Protein AF-A0A920JHW6-F1 (afdb_monomer)

Sequence (154 aa):
MCQFLVQALRESGIKTEVIFTGQTGFLQGFKHGLILDSTLNDFVSGELEKAIIDCAQKEQPDLMLIEGQSSLRNPSGPCGSEILLSGDVDAVVLAHPAERKYFDNCEAAEAVIPDLQDEIELIGHYGKEVIGIAINASESFDTSGLKKNLLYLY

Secondary structure (DSSP, 8-state):
-HHHHHHHHHHTT--EEEEE-SHHHHHTT-SEE--GGGS-HHHHHHHHHHHHHHHHHHH--SEEEEPP-S-TT-TTS--SHHHHHHTT-SEEEEEEETT--B-TT-GGGT-BPPPHHHHHHHHHHTT-EEEEEEEE-SS----HHHHHHHGGG-

pLDDT: mean 92.21, std 10.67, range [41.16, 98.62]

Structure (mmCIF, N/CA/C/O backbone):
data_AF-A0A920JHW6-F1
#
_entry.id   AF-A0A920JHW6-F1
#
loop_
_atom_site.group_PDB
_atom_site.id
_atom_site.type_symbol
_atom_site.label_atom_id
_atom_site.label_alt_id
_atom_site.label_comp_id
_atom_site.label_asym_id
_atom_site.label_entity_id
_atom_site.label_seq_id
_atom_site.pdbx_PDB_ins_code
_atom_site.Cartn_x
_atom_site.Cartn_y
_atom_site.Cartn_z
_atom_site.occupancy
_atom_site.B_iso_or_equiv
_atom_site.auth_seq_id
_atom_site.auth_comp_id
_atom_site.auth_asym_id
_atom_site.auth_atom_id
_atom_site.pdbx_PDB_model_num
ATOM 1 N N . MET A 1 1 ? -2.347 8.802 -4.088 1.00 83.38 1 MET A N 1
ATOM 2 C CA . MET A 1 1 ? -3.451 7.822 -4.205 1.00 83.38 1 MET A CA 1
ATOM 3 C C . MET A 1 1 ? -4.183 7.628 -2.884 1.00 83.38 1 MET A C 1
ATOM 5 O O . MET A 1 1 ? -5.341 8.008 -2.834 1.00 83.38 1 MET A O 1
ATOM 9 N N . CYS A 1 2 ? -3.538 7.090 -1.836 1.00 88.12 2 CYS A N 1
ATOM 10 C CA . CYS A 1 2 ? -4.198 6.755 -0.561 1.00 88.12 2 CYS A CA 1
ATOM 11 C C . CYS A 1 2 ? -5.066 7.905 -0.012 1.00 88.12 2 CYS A C 1
ATOM 13 O O . CYS A 1 2 ? -6.243 7.711 0.256 1.00 88.12 2 CYS A O 1
ATOM 15 N N . GLN A 1 3 ? -4.544 9.136 -0.012 1.00 90.31 3 GLN A N 1
ATOM 16 C CA . GLN A 1 3 ? -5.290 10.342 0.383 1.00 90.31 3 GLN A CA 1
ATOM 17 C C . GLN A 1 3 ? -6.612 10.552 -0.376 1.00 90.31 3 GLN A C 1
ATOM 19 O O . GLN A 1 3 ? -7.625 10.879 0.235 1.00 90.31 3 GLN A O 1
ATOM 24 N N . PHE A 1 4 ? -6.627 10.330 -1.695 1.00 93.31 4 PHE A N 1
ATOM 25 C CA . PHE A 1 4 ? -7.843 10.477 -2.500 1.00 93.31 4 PHE A CA 1
ATOM 26 C C . PHE A 1 4 ? -8.888 9.416 -2.142 1.00 93.31 4 PHE A C 1
ATOM 28 O O . PHE A 1 4 ? -10.070 9.734 -2.060 1.00 93.31 4 PHE A O 1
ATOM 35 N N . LEU A 1 5 ? -8.456 8.176 -1.883 1.00 95.06 5 LEU A N 1
ATOM 36 C CA . LEU A 1 5 ? -9.354 7.104 -1.449 1.00 95.06 5 LEU A CA 1
ATOM 37 C C . LEU A 1 5 ? -9.935 7.403 -0.066 1.00 95.06 5 LEU A C 1
ATOM 39 O O . LEU A 1 5 ? -11.145 7.338 0.108 1.00 95.06 5 LEU A O 1
ATOM 43 N N . VAL A 1 6 ? -9.094 7.804 0.892 1.00 94.62 6 VAL A N 1
ATOM 44 C CA . VAL A 1 6 ? -9.528 8.186 2.246 1.00 94.62 6 VAL A CA 1
ATOM 45 C C . VAL A 1 6 ? -10.570 9.293 2.194 1.00 94.62 6 VAL A C 1
ATOM 47 O O . VAL A 1 6 ? -11.595 9.203 2.865 1.00 94.62 6 VAL A O 1
ATOM 50 N N . GLN A 1 7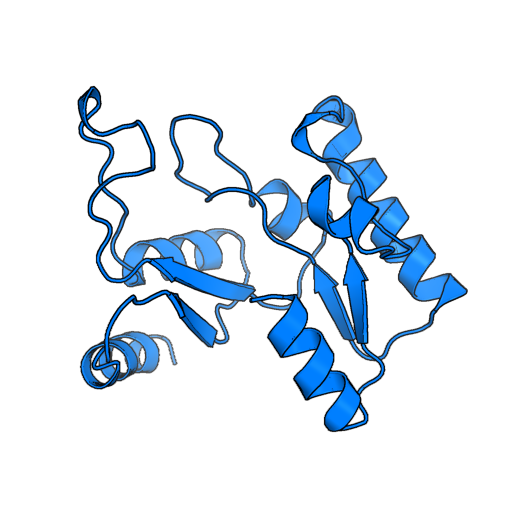 ? -10.314 10.334 1.399 1.00 95.62 7 GLN A N 1
ATOM 51 C CA . GLN A 1 7 ? -11.246 11.439 1.237 1.00 95.62 7 GLN A CA 1
ATOM 52 C C . GLN A 1 7 ? -12.578 10.953 0.651 1.00 95.62 7 GLN A C 1
ATOM 54 O O . GLN A 1 7 ? -13.616 11.185 1.262 1.00 95.62 7 GLN A O 1
ATOM 59 N N . ALA A 1 8 ? -12.551 10.223 -0.467 1.00 97.44 8 ALA A N 1
ATOM 60 C CA . ALA A 1 8 ? -13.762 9.740 -1.131 1.00 97.44 8 ALA A CA 1
ATOM 61 C C . ALA A 1 8 ? -14.593 8.789 -0.247 1.00 97.44 8 ALA A C 1
ATOM 63 O O . ALA A 1 8 ? -15.821 8.877 -0.213 1.00 97.44 8 ALA A O 1
ATOM 64 N N . LEU A 1 9 ? -13.938 7.897 0.503 1.00 97.25 9 LEU A N 1
ATOM 65 C CA . LEU A 1 9 ? -14.601 6.971 1.424 1.00 97.25 9 LEU A CA 1
ATOM 66 C C . LEU A 1 9 ? -15.259 7.715 2.591 1.00 97.25 9 LEU A C 1
ATOM 68 O O . LEU A 1 9 ? -16.416 7.450 2.916 1.00 97.25 9 LEU A O 1
ATOM 72 N N . ARG A 1 10 ? -14.558 8.694 3.176 1.00 96.81 10 ARG A N 1
ATOM 73 C CA . ARG A 1 10 ? -15.101 9.531 4.257 1.00 96.81 10 ARG A CA 1
ATOM 74 C C . ARG A 1 10 ? -16.252 10.413 3.775 1.00 96.81 10 ARG A C 1
ATOM 76 O O . ARG A 1 10 ? -17.257 10.518 4.471 1.00 96.81 10 ARG A O 1
ATOM 83 N N . GLU A 1 11 ? -16.146 10.997 2.582 1.00 98.12 11 GLU A N 1
ATOM 84 C CA . GLU A 1 11 ? -17.241 11.737 1.932 1.00 98.12 11 GLU A CA 1
ATOM 85 C C . GLU A 1 11 ? -18.456 10.838 1.655 1.00 98.12 11 GLU A C 1
ATOM 87 O O . GLU A 1 11 ? -19.594 11.299 1.718 1.00 98.12 11 GLU A O 1
ATOM 92 N N . SER A 1 12 ? -18.225 9.540 1.436 1.00 98.00 12 SER A N 1
ATOM 93 C CA . SER A 1 12 ? -19.271 8.519 1.288 1.00 98.00 12 SER A CA 1
ATOM 94 C C . SER A 1 12 ? -19.815 7.993 2.626 1.00 98.00 12 SER A C 1
ATOM 96 O O . SER A 1 12 ? -20.648 7.090 2.635 1.00 98.00 12 SER A O 1
ATOM 98 N N . GLY A 1 13 ? -19.365 8.539 3.761 1.00 98.25 13 GLY A N 1
ATOM 99 C CA . GLY A 1 13 ? -19.823 8.154 5.098 1.00 98.25 13 GLY A CA 1
ATOM 100 C C . GLY A 1 13 ? -19.172 6.894 5.676 1.00 98.25 13 GLY A C 1
ATOM 101 O O . GLY A 1 13 ? -19.623 6.426 6.716 1.00 98.25 13 GLY A O 1
ATOM 102 N N . ILE A 1 14 ? -18.122 6.355 5.045 1.00 98.44 14 ILE A N 1
ATOM 103 C CA . ILE A 1 14 ? -17.377 5.191 5.544 1.00 98.44 14 ILE A CA 1
ATOM 104 C C . ILE A 1 14 ? -16.285 5.676 6.492 1.00 98.44 14 ILE A C 1
ATOM 106 O O . ILE A 1 14 ? -15.383 6.431 6.098 1.00 98.44 14 ILE A O 1
ATOM 110 N N . LYS A 1 15 ? -16.325 5.225 7.748 1.00 98.06 15 LYS A N 1
ATOM 111 C CA . LYS A 1 15 ? -15.310 5.578 8.736 1.00 98.06 15 LYS A CA 1
ATOM 112 C C . LYS A 1 15 ? -13.998 4.884 8.393 1.00 98.06 15 LYS A C 1
ATOM 114 O O . LYS A 1 15 ? -13.796 3.713 8.694 1.00 98.06 15 LYS A O 1
ATOM 119 N N . THR A 1 16 ? -13.108 5.636 7.758 1.00 98.19 16 THR A N 1
ATOM 120 C CA . THR A 1 16 ? -11.852 5.114 7.218 1.00 98.19 16 THR A CA 1
ATOM 121 C C . THR A 1 16 ? -10.658 5.662 7.981 1.00 98.19 16 THR A C 1
ATOM 123 O O . THR A 1 16 ? -10.538 6.883 8.135 1.00 98.19 16 THR A O 1
ATOM 126 N N . GLU A 1 17 ? -9.752 4.775 8.382 1.00 98.00 17 GLU A N 1
ATOM 127 C CA . GLU A 1 17 ? -8.435 5.117 8.926 1.00 98.00 17 GLU A CA 1
ATOM 128 C C . GLU A 1 17 ? -7.312 4.632 8.006 1.00 98.00 17 GLU A C 1
ATOM 130 O O . GLU A 1 17 ? -7.510 3.753 7.167 1.00 98.00 17 GLU A O 1
ATOM 135 N N . VAL A 1 18 ? -6.131 5.236 8.150 1.00 97.88 18 VAL A N 1
ATOM 136 C CA . VAL A 1 18 ? -4.939 4.868 7.378 1.00 97.88 18 VAL A CA 1
ATOM 137 C C . VAL A 1 18 ? -3.880 4.312 8.306 1.00 97.88 18 VAL A C 1
ATOM 139 O O . VAL A 1 18 ? -3.550 4.945 9.310 1.00 97.88 18 VAL A O 1
ATOM 142 N N . ILE A 1 19 ? -3.315 3.173 7.917 1.00 98.31 19 ILE A N 1
ATOM 143 C CA . ILE A 1 19 ? -2.071 2.652 8.470 1.00 98.31 19 ILE A CA 1
ATOM 144 C C . ILE A 1 19 ? -0.939 3.146 7.573 1.00 98.31 19 ILE A C 1
ATOM 146 O O . ILE A 1 19 ? -0.772 2.665 6.448 1.00 98.31 19 ILE A O 1
AT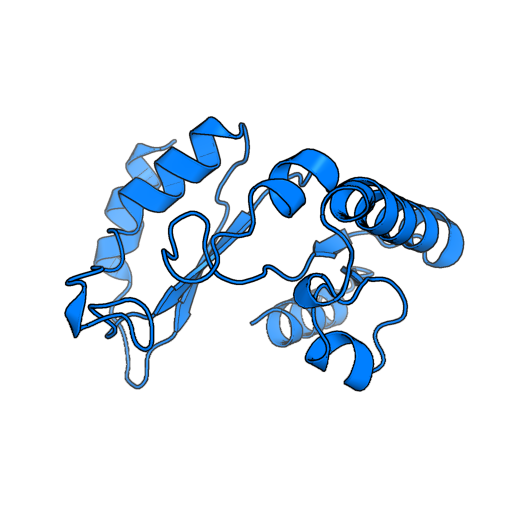OM 150 N N . PHE A 1 20 ? -0.203 4.158 8.035 1.00 97.69 20 PHE A N 1
ATOM 151 C CA . PHE A 1 20 ? 0.934 4.677 7.276 1.00 97.69 20 PHE A CA 1
ATOM 152 C C . PHE A 1 20 ? 2.123 3.720 7.370 1.00 97.69 20 PHE A C 1
ATOM 154 O O . PHE A 1 20 ? 2.339 3.066 8.392 1.00 97.69 20 PHE A O 1
ATOM 161 N N . THR A 1 21 ? 2.924 3.671 6.314 1.00 97.19 21 THR A N 1
ATOM 162 C CA . THR A 1 21 ? 4.114 2.801 6.246 1.00 97.19 21 THR A CA 1
ATOM 163 C C . THR A 1 21 ? 5.391 3.575 5.920 1.00 97.19 21 THR A C 1
ATOM 165 O O . THR A 1 21 ? 6.484 3.011 5.931 1.00 97.19 21 THR A O 1
ATOM 168 N N . GLY A 1 22 ? 5.275 4.885 5.681 1.00 95.81 22 GLY A N 1
ATOM 169 C CA . GLY A 1 22 ? 6.392 5.766 5.367 1.00 95.81 22 GLY A CA 1
ATOM 170 C C . GLY A 1 22 ? 6.363 7.085 6.138 1.00 95.81 22 GLY A C 1
ATOM 171 O O . GLY A 1 22 ? 5.374 7.475 6.763 1.00 95.81 22 GLY A O 1
ATOM 172 N N . GLN A 1 23 ? 7.472 7.820 6.048 1.00 95.94 23 GLN A N 1
ATOM 173 C CA . GLN A 1 23 ? 7.646 9.119 6.712 1.00 95.94 23 GLN A CA 1
ATOM 174 C C . GLN A 1 23 ? 6.616 10.173 6.278 1.00 95.94 23 GLN A C 1
ATOM 176 O O . GLN A 1 23 ? 6.228 11.021 7.079 1.00 95.94 23 GLN A O 1
ATOM 181 N N . THR A 1 24 ? 6.155 10.133 5.025 1.00 94.12 24 THR A N 1
ATOM 182 C CA . THR A 1 24 ? 5.185 11.105 4.512 1.00 94.12 24 THR A CA 1
ATOM 183 C C . THR A 1 24 ? 3.841 10.957 5.212 1.00 94.12 24 THR A C 1
ATOM 185 O O . THR A 1 24 ? 3.295 11.960 5.663 1.00 94.12 24 THR A O 1
ATOM 188 N N . GLY A 1 25 ? 3.340 9.728 5.369 1.00 94.19 25 GLY A N 1
ATOM 189 C CA . GLY A 1 25 ? 2.104 9.477 6.106 1.00 94.19 25 GLY A CA 1
ATOM 190 C C . GLY A 1 25 ? 2.207 9.886 7.580 1.00 94.19 25 GLY A C 1
ATOM 191 O O . GLY A 1 25 ? 1.290 10.517 8.107 1.00 94.19 25 GLY A O 1
ATOM 192 N N . PHE A 1 26 ? 3.361 9.645 8.214 1.00 95.56 26 PHE A N 1
ATOM 193 C CA . PHE A 1 26 ? 3.637 10.136 9.569 1.00 95.56 26 PHE A CA 1
ATOM 194 C C . PHE A 1 26 ? 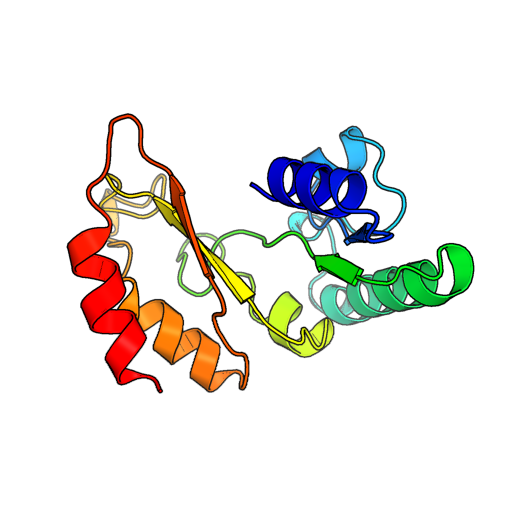3.556 11.670 9.659 1.00 95.56 26 PHE A C 1
ATOM 196 O O . PHE A 1 26 ? 2.842 12.212 10.502 1.00 95.56 26 PHE A O 1
ATOM 203 N N . LEU A 1 27 ? 4.236 12.390 8.759 1.00 96.31 27 LEU A N 1
ATOM 204 C CA . LEU A 1 27 ? 4.233 13.860 8.730 1.00 96.31 27 LEU A CA 1
ATOM 205 C C . LEU A 1 27 ? 2.867 14.458 8.368 1.00 96.31 27 LEU A C 1
ATOM 207 O O . LEU A 1 27 ? 2.567 15.584 8.758 1.00 96.31 27 LEU A O 1
ATOM 211 N N . GLN A 1 28 ? 2.031 13.711 7.646 1.00 94.06 28 GLN A N 1
ATOM 212 C CA . GLN A 1 28 ? 0.639 14.075 7.369 1.00 94.06 28 GLN A CA 1
ATOM 213 C C . GLN A 1 28 ? -0.274 13.934 8.598 1.00 94.06 28 GLN A C 1
ATOM 215 O O . GLN A 1 28 ? -1.425 14.365 8.548 1.00 94.06 28 GLN A O 1
ATOM 220 N N . GLY A 1 29 ? 0.230 13.384 9.707 1.00 94.44 29 GLY A N 1
ATOM 221 C CA . GLY A 1 29 ? -0.492 13.291 10.971 1.00 94.44 29 GLY A CA 1
ATOM 222 C C . GLY A 1 29 ? -1.406 12.073 11.081 1.00 94.44 29 GLY A C 1
ATOM 223 O O . GLY A 1 29 ? -2.325 12.085 11.903 1.00 94.44 29 GLY A O 1
ATOM 224 N N . PHE A 1 30 ? -1.184 11.025 10.278 1.00 95.56 30 PHE A N 1
ATOM 225 C CA . PHE A 1 30 ? -1.860 9.749 10.505 1.00 95.56 30 PHE A CA 1
ATOM 226 C C . PHE A 1 30 ? -1.453 9.157 11.856 1.00 95.56 30 PHE A C 1
ATOM 228 O O . PHE A 1 30 ? -0.307 9.263 12.289 1.00 95.56 30 PHE A O 1
ATOM 235 N N . LYS A 1 31 ? -2.425 8.557 12.546 1.00 96.31 31 LYS A N 1
ATOM 236 C CA . LYS A 1 31 ? -2.282 8.178 13.957 1.00 96.31 31 LYS A CA 1
ATOM 237 C C . LYS A 1 31 ? -1.577 6.839 14.165 1.00 96.31 31 LYS A C 1
ATOM 239 O O . LYS A 1 31 ? -0.919 6.663 15.186 1.00 96.31 31 LYS A O 1
ATOM 244 N N . HIS A 1 32 ? -1.751 5.908 13.229 1.00 98.25 32 HIS A N 1
ATOM 245 C CA . HIS A 1 32 ? -1.335 4.511 13.359 1.00 98.25 32 HIS A CA 1
ATOM 246 C C . HIS A 1 32 ? -0.469 4.122 12.168 1.00 98.25 32 HIS A C 1
ATOM 248 O O . HIS A 1 32 ? -0.809 4.440 11.030 1.00 98.25 32 HIS A O 1
ATOM 254 N N . GLY A 1 33 ? 0.648 3.451 12.425 1.00 97.56 33 GLY A N 1
ATOM 255 C CA . GLY A 1 33 ? 1.581 3.049 11.383 1.00 97.56 33 GLY A CA 1
ATOM 256 C C . GLY A 1 33 ? 3.005 2.900 11.893 1.00 97.56 33 GLY A C 1
ATOM 257 O O . GLY A 1 33 ? 3.267 2.963 13.095 1.00 97.56 33 GLY A O 1
ATOM 258 N N . LEU A 1 34 ? 3.922 2.726 10.951 1.00 97.81 34 LEU A N 1
ATOM 259 C CA . LEU A 1 34 ? 5.356 2.597 11.180 1.00 97.81 34 LEU A CA 1
ATOM 260 C C . LEU A 1 34 ? 6.133 3.254 10.037 1.00 97.81 34 LEU A C 1
ATOM 262 O O . LEU A 1 34 ? 5.610 3.448 8.945 1.00 97.81 34 LEU A O 1
ATOM 266 N N . ILE A 1 35 ? 7.400 3.588 10.277 1.00 97.12 35 ILE A N 1
ATOM 267 C CA . ILE A 1 35 ? 8.321 3.982 9.205 1.00 97.12 35 ILE A CA 1
ATOM 268 C C . ILE A 1 35 ? 9.063 2.714 8.785 1.00 97.12 35 ILE A C 1
ATOM 270 O O . ILE A 1 35 ? 10.060 2.343 9.411 1.00 97.12 35 ILE A O 1
ATOM 274 N N . LEU A 1 36 ? 8.541 2.029 7.765 1.00 95.31 36 LEU A N 1
ATOM 275 C CA . LEU A 1 36 ? 8.980 0.689 7.368 1.00 95.31 36 LEU A CA 1
ATOM 276 C C . LEU A 1 36 ? 10.481 0.663 7.057 1.00 95.31 36 LEU A C 1
ATOM 278 O O . LEU A 1 36 ? 11.209 -0.113 7.668 1.00 95.31 36 LEU A O 1
ATOM 282 N N . ASP A 1 37 ? 10.963 1.594 6.232 1.00 91.81 37 ASP A N 1
ATOM 283 C CA . ASP A 1 37 ? 12.368 1.670 5.792 1.00 91.81 37 ASP A CA 1
ATOM 284 C C . ASP A 1 37 ? 13.380 1.910 6.930 1.00 91.81 37 ASP A C 1
ATOM 286 O O . ASP A 1 37 ? 14.586 1.758 6.745 1.00 91.81 37 ASP A O 1
ATOM 290 N N . SER A 1 38 ? 12.915 2.331 8.111 1.00 94.44 38 SER A N 1
ATOM 291 C CA . SER A 1 38 ? 13.745 2.552 9.306 1.00 94.44 38 SER A CA 1
ATOM 292 C C . SER A 1 38 ? 13.522 1.502 10.397 1.00 94.44 38 SER A C 1
ATOM 294 O O . SER A 1 38 ? 14.154 1.565 11.452 1.00 94.44 38 SER A O 1
ATOM 296 N N . THR A 1 39 ? 12.625 0.545 10.162 1.00 96.00 39 THR A N 1
ATOM 297 C CA . THR A 1 39 ? 12.320 -0.544 11.091 1.00 96.00 39 THR A CA 1
ATOM 298 C C . THR A 1 39 ? 13.228 -1.731 10.777 1.00 96.00 39 THR A C 1
ATOM 300 O O . THR A 1 39 ? 13.394 -2.107 9.619 1.00 96.00 39 THR A O 1
ATOM 303 N N . LEU A 1 40 ? 13.842 -2.338 11.799 1.00 95.81 40 LEU A N 1
ATOM 304 C CA . LEU A 1 40 ? 14.612 -3.571 11.593 1.00 95.81 40 LEU A CA 1
ATOM 305 C C . LEU A 1 40 ? 13.682 -4.660 11.049 1.00 95.81 40 LEU A C 1
ATOM 307 O O . LEU A 1 40 ? 12.586 -4.844 11.573 1.00 95.81 40 LEU A O 1
ATOM 311 N N . ASN A 1 41 ? 14.135 -5.380 10.022 1.00 92.44 41 ASN A N 1
ATOM 312 C CA . ASN A 1 41 ? 13.285 -6.276 9.236 1.00 92.44 41 ASN A CA 1
ATOM 313 C C . ASN A 1 41 ? 12.536 -7.318 10.095 1.00 92.44 41 ASN A C 1
ATOM 315 O O . ASN A 1 41 ? 11.328 -7.463 9.937 1.00 92.44 41 ASN A O 1
ATOM 319 N N . ASP A 1 42 ? 13.206 -7.921 11.086 1.00 95.62 42 ASP A N 1
ATOM 320 C CA . ASP A 1 42 ? 12.605 -8.883 12.028 1.00 95.62 42 ASP A CA 1
ATOM 321 C C . ASP A 1 42 ? 11.390 -8.330 12.801 1.00 95.62 42 ASP A C 1
ATOM 323 O O . ASP A 1 42 ? 10.553 -9.099 13.273 1.00 95.62 42 ASP A O 1
ATOM 327 N N . PHE A 1 43 ? 11.275 -7.004 12.942 1.00 97.06 43 PHE A N 1
ATOM 328 C CA . PHE A 1 43 ? 10.181 -6.348 13.664 1.00 97.06 43 PHE A CA 1
ATOM 329 C C . PHE A 1 43 ? 9.111 -5.744 12.750 1.00 97.06 43 PHE A C 1
ATOM 331 O O . PHE A 1 43 ? 8.079 -5.316 13.261 1.00 97.06 43 PHE A O 1
ATOM 338 N N . VAL A 1 44 ? 9.302 -5.729 11.424 1.00 96.50 44 VAL A N 1
ATOM 339 C CA . VAL A 1 44 ? 8.349 -5.107 10.481 1.00 96.50 44 VAL A CA 1
ATOM 340 C C . VAL A 1 44 ? 6.958 -5.721 10.619 1.00 96.50 44 VAL A C 1
ATOM 342 O O . VAL A 1 44 ? 5.984 -4.990 10.786 1.00 96.50 44 VAL A O 1
ATOM 345 N N . SER A 1 45 ? 6.862 -7.053 10.624 1.00 96.56 45 SER A N 1
ATOM 346 C CA . SER A 1 45 ? 5.580 -7.752 10.762 1.00 96.56 45 SER A CA 1
ATOM 347 C C . SER A 1 45 ? 4.882 -7.434 12.085 1.00 96.56 45 SER A C 1
ATOM 349 O O . SER A 1 45 ? 3.687 -7.158 12.091 1.00 96.56 45 SER A O 1
ATOM 351 N N . GLY A 1 46 ? 5.629 -7.423 13.194 1.00 97.75 46 GLY A N 1
ATOM 352 C CA . GLY A 1 46 ? 5.071 -7.159 14.521 1.00 97.75 46 GLY A CA 1
ATOM 353 C C . GLY A 1 46 ? 4.637 -5.705 14.718 1.00 97.75 46 GLY A C 1
ATOM 354 O O . GLY A 1 46 ? 3.579 -5.453 15.289 1.00 97.75 46 GLY A O 1
ATOM 355 N N . GLU A 1 47 ? 5.412 -4.735 14.227 1.00 98.25 47 GLU A N 1
ATOM 356 C CA . GLU A 1 47 ? 5.034 -3.318 14.311 1.00 98.25 47 GLU A CA 1
ATOM 357 C C . GLU A 1 47 ? 3.852 -2.988 13.386 1.00 98.25 47 GLU A C 1
ATOM 359 O O . GLU A 1 47 ? 2.986 -2.199 13.771 1.00 98.25 47 GLU A O 1
ATOM 364 N N . LEU A 1 48 ? 3.759 -3.626 12.212 1.00 98.25 48 LEU A N 1
ATOM 365 C CA . LEU A 1 48 ? 2.594 -3.495 11.337 1.00 98.25 48 LEU A CA 1
ATOM 366 C C . LEU A 1 48 ? 1.332 -4.085 11.984 1.00 98.25 48 LEU A C 1
ATOM 368 O O . LEU A 1 48 ? 0.316 -3.394 12.068 1.00 98.25 48 LEU A O 1
ATOM 372 N N . GLU A 1 49 ? 1.400 -5.322 12.486 1.00 98.19 49 GLU A N 1
ATOM 373 C CA . GLU A 1 49 ? 0.282 -5.980 13.178 1.00 98.19 49 GLU A CA 1
ATOM 374 C C . GLU A 1 49 ? -0.199 -5.135 14.365 1.00 98.19 49 GLU A C 1
ATOM 376 O O . GLU A 1 49 ? -1.390 -4.847 14.508 1.00 98.19 49 GLU A O 1
ATOM 381 N N . LYS A 1 50 ? 0.736 -4.652 15.186 1.00 98.31 50 LYS A N 1
ATOM 382 C CA . LYS A 1 50 ? 0.435 -3.774 16.316 1.00 98.31 50 LYS A CA 1
ATOM 383 C C . LYS A 1 50 ? -0.266 -2.489 15.877 1.00 98.31 50 LYS A C 1
ATOM 385 O O . LYS A 1 50 ? -1.234 -2.098 16.522 1.00 98.31 50 LYS A O 1
ATOM 390 N N . ALA A 1 51 ? 0.185 -1.839 14.801 1.00 98.44 51 ALA A N 1
ATOM 391 C CA . ALA A 1 51 ? -0.455 -0.628 14.288 1.00 98.44 51 ALA A CA 1
ATOM 392 C C . ALA A 1 51 ? -1.908 -0.880 13.846 1.00 98.44 51 ALA A C 1
ATOM 394 O O . ALA A 1 51 ? -2.791 -0.071 14.139 1.00 98.44 51 ALA A O 1
ATOM 395 N N . ILE A 1 52 ? -2.165 -2.015 13.189 1.00 98.56 52 ILE A N 1
ATOM 396 C CA . ILE A 1 52 ? -3.508 -2.430 12.759 1.00 98.56 52 ILE A CA 1
ATOM 397 C C . ILE A 1 52 ? -4.402 -2.704 13.973 1.00 98.56 52 ILE A C 1
ATOM 39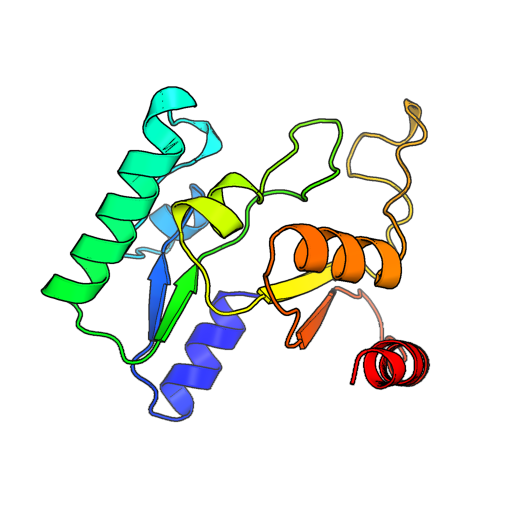9 O O . ILE A 1 52 ? -5.502 -2.157 14.067 1.00 98.56 52 ILE A O 1
ATOM 403 N N . ILE A 1 53 ? -3.925 -3.497 14.938 1.00 98.38 53 ILE A N 1
ATOM 404 C CA . ILE A 1 53 ? -4.680 -3.836 16.154 1.00 98.38 53 ILE A CA 1
ATOM 405 C C . ILE A 1 53 ? -4.986 -2.580 16.977 1.00 98.38 53 ILE A C 1
ATOM 407 O O . ILE A 1 53 ? -6.124 -2.387 17.413 1.00 98.38 53 ILE A O 1
ATOM 411 N N . ASP A 1 54 ? -4.005 -1.697 17.161 1.00 98.62 54 ASP A N 1
ATOM 412 C CA . ASP A 1 54 ? -4.189 -0.436 17.877 1.00 98.62 54 ASP A CA 1
ATOM 413 C C . ASP A 1 54 ? -5.243 0.444 17.196 1.00 98.62 54 ASP A C 1
ATOM 415 O O . ASP A 1 54 ? -6.104 1.012 17.876 1.00 98.62 54 ASP A O 1
ATOM 419 N N . CYS A 1 55 ? -5.210 0.532 15.864 1.00 98.56 55 CYS A N 1
ATOM 420 C CA . CYS A 1 55 ? -6.212 1.255 15.090 1.00 98.56 55 CYS A CA 1
ATOM 421 C C . CYS A 1 55 ? -7.608 0.642 15.272 1.00 98.56 55 CYS A C 1
ATOM 423 O O . CYS A 1 55 ? -8.564 1.364 15.566 1.00 98.56 55 CYS A O 1
ATOM 425 N N . ALA A 1 56 ? -7.723 -0.688 15.188 1.00 98.44 56 ALA A N 1
ATOM 426 C CA . ALA A 1 56 ? -8.987 -1.403 15.368 1.00 98.44 56 ALA A CA 1
ATOM 427 C C . ALA A 1 56 ? -9.602 -1.112 16.741 1.00 98.44 56 ALA A C 1
ATOM 429 O O . ALA A 1 56 ? -10.790 -0.821 16.847 1.00 98.44 56 ALA A O 1
ATOM 430 N N . GLN A 1 57 ? -8.788 -1.148 17.796 1.00 98.44 57 GLN A N 1
ATOM 431 C CA . GLN A 1 57 ? -9.253 -0.967 19.169 1.00 98.44 57 GLN A CA 1
ATOM 432 C C . GLN A 1 57 ? -9.603 0.488 19.494 1.00 98.44 57 GLN A C 1
ATOM 434 O O . GLN A 1 57 ? -10.630 0.751 20.127 1.00 98.44 57 GLN A O 1
ATOM 439 N N . LYS A 1 58 ? -8.741 1.431 19.095 1.00 98.44 58 LYS A N 1
ATOM 440 C CA . LYS A 1 58 ? -8.849 2.847 19.478 1.00 98.44 58 LYS A CA 1
ATOM 441 C C . LYS A 1 58 ? -9.802 3.614 18.576 1.00 98.44 58 LYS A C 1
ATOM 443 O O . LYS A 1 58 ? -10.581 4.427 19.066 1.00 98.44 58 LYS A O 1
ATOM 448 N N . GLU A 1 59 ? -9.727 3.370 17.272 1.00 98.19 59 GLU A N 1
ATOM 449 C CA . GLU A 1 59 ? -10.501 4.119 16.290 1.00 98.19 59 GLU A CA 1
ATOM 450 C C . GLU A 1 59 ? -11.748 3.363 15.861 1.00 98.19 59 GLU A C 1
ATOM 452 O O . GLU A 1 59 ? -12.727 4.028 15.564 1.00 98.19 59 GLU A O 1
ATOM 457 N N . GLN A 1 60 ? -11.767 2.023 15.869 1.00 98.19 60 GLN A N 1
ATOM 458 C CA . GLN A 1 60 ? -12.899 1.202 15.402 1.00 98.19 60 GLN A CA 1
ATOM 459 C C . GLN A 1 60 ? -13.420 1.660 14.023 1.00 98.19 60 GLN A C 1
ATOM 461 O O . GLN A 1 60 ? -14.565 2.129 13.932 1.00 98.19 60 GLN A O 1
ATOM 466 N N . PRO A 1 61 ? -12.571 1.665 12.977 1.00 98.25 61 PRO A N 1
ATOM 467 C CA . PRO A 1 61 ? -12.988 2.057 11.637 1.00 98.25 61 PRO A CA 1
ATOM 468 C C . PRO A 1 61 ? -13.826 0.961 10.965 1.00 98.25 61 PRO A C 1
ATOM 470 O O . PRO A 1 61 ? -13.687 -0.216 11.286 1.00 98.25 61 PRO A O 1
ATOM 473 N N . ASP A 1 62 ? -14.650 1.357 9.996 1.00 98.38 62 ASP A N 1
ATOM 474 C CA . ASP A 1 62 ? -15.337 0.426 9.091 1.00 98.38 62 ASP A CA 1
ATOM 475 C C . ASP A 1 62 ? -14.360 -0.153 8.052 1.00 98.38 62 ASP A C 1
ATOM 477 O O . ASP A 1 62 ? -14.556 -1.256 7.552 1.00 98.38 62 ASP A O 1
ATOM 481 N N . LEU A 1 63 ? -13.313 0.612 7.714 1.00 98.06 63 LEU A N 1
ATOM 482 C CA . LEU A 1 63 ? -12.290 0.251 6.736 1.00 98.06 63 LEU A CA 1
ATOM 483 C C . LEU A 1 63 ? -10.921 0.805 7.154 1.00 98.06 63 LEU A C 1
ATOM 485 O O . LEU A 1 63 ? -10.801 1.971 7.541 1.00 98.06 63 LEU A O 1
ATOM 489 N N . MET A 1 64 ? -9.870 0.002 7.005 1.00 98.31 64 MET A N 1
ATOM 490 C CA . MET A 1 64 ? -8.488 0.475 7.078 1.00 98.31 64 MET A CA 1
ATOM 491 C C . MET A 1 64 ? -7.852 0.467 5.694 1.00 98.31 64 MET A C 1
ATOM 493 O O . MET A 1 64 ? -7.940 -0.516 4.966 1.00 98.31 64 MET A O 1
ATOM 497 N N . LEU A 1 65 ? -7.173 1.555 5.345 1.00 97.81 65 LEU A N 1
ATOM 498 C CA . LEU A 1 65 ? -6.289 1.602 4.187 1.00 97.81 65 LEU A CA 1
ATOM 499 C C . LEU A 1 65 ? -4.846 1.481 4.662 1.00 97.81 65 LEU A C 1
ATOM 501 O O . LEU A 1 65 ? -4.358 2.348 5.384 1.00 97.81 65 LEU A O 1
ATOM 505 N N . ILE A 1 66 ? -4.153 0.429 4.237 1.00 97.75 66 ILE A N 1
ATOM 506 C CA . ILE A 1 66 ? -2.719 0.287 4.494 1.00 97.75 66 ILE A CA 1
ATOM 507 C C . ILE A 1 66 ? -1.958 0.888 3.317 1.00 97.75 66 ILE A C 1
ATOM 509 O O . ILE A 1 66 ? -2.168 0.517 2.161 1.00 97.75 66 ILE A O 1
ATOM 513 N N . GLU A 1 67 ? -1.096 1.859 3.599 1.00 96.94 67 GLU A N 1
ATOM 514 C CA . GLU A 1 67 ? -0.249 2.469 2.581 1.00 96.94 67 GLU A CA 1
ATOM 515 C C . GLU A 1 67 ? 0.781 1.444 2.077 1.00 96.94 67 GLU A C 1
ATOM 517 O O . GLU A 1 67 ? 1.529 0.866 2.864 1.00 96.94 67 GLU A O 1
ATOM 522 N N . GLY A 1 68 ? 0.835 1.211 0.765 1.00 95.50 68 GLY A N 1
ATOM 523 C CA . GLY A 1 68 ? 1.876 0.374 0.163 1.00 95.50 68 GLY A CA 1
ATOM 524 C C . GLY A 1 68 ? 3.256 1.042 0.206 1.00 95.50 68 GLY A C 1
ATOM 525 O O . GLY A 1 68 ? 3.355 2.267 0.224 1.00 95.50 68 GLY A O 1
ATOM 526 N N . GLN A 1 69 ? 4.319 0.238 0.161 1.00 94.56 69 GLN A N 1
ATOM 527 C CA . GLN A 1 69 ? 5.702 0.700 -0.004 1.00 94.56 69 GLN A CA 1
ATOM 528 C C . GLN A 1 69 ? 6.337 0.022 -1.215 1.00 94.56 69 GLN A C 1
ATOM 530 O O . GLN A 1 69 ? 6.181 -1.183 -1.401 1.00 94.56 69 GLN A O 1
ATOM 535 N N . SER A 1 70 ? 7.083 0.794 -2.012 1.00 94.38 70 SER A N 1
ATOM 536 C CA . SER A 1 70 ? 7.807 0.302 -3.193 1.00 94.38 70 SER A CA 1
ATOM 537 C C . SER A 1 70 ? 6.918 -0.544 -4.138 1.00 94.38 70 SER A C 1
ATOM 539 O O . SER A 1 70 ? 5.803 -0.143 -4.472 1.00 94.38 70 SER A O 1
ATOM 541 N N . SER A 1 71 ? 7.433 -1.682 -4.613 1.00 95.50 71 SER A N 1
ATOM 542 C CA . SER A 1 71 ? 6.756 -2.722 -5.397 1.00 95.50 71 SER A CA 1
ATOM 543 C C . SER A 1 71 ? 7.375 -4.084 -5.060 1.00 95.50 71 SER A C 1
ATOM 545 O O . SER A 1 71 ? 8.561 -4.154 -4.721 1.00 95.50 71 SER A O 1
ATOM 547 N N . LEU A 1 72 ? 6.599 -5.164 -5.223 1.00 96.31 72 LEU A N 1
ATOM 548 C CA . LEU A 1 72 ? 7.026 -6.546 -4.960 1.00 96.31 72 LEU A CA 1
ATOM 549 C C . LEU A 1 72 ? 8.303 -6.929 -5.718 1.00 96.31 72 LEU A C 1
ATOM 551 O O . LEU A 1 72 ? 9.085 -7.751 -5.246 1.00 96.31 72 LEU A O 1
ATOM 555 N N . ARG A 1 73 ? 8.517 -6.333 -6.897 1.00 95.38 73 ARG A N 1
ATOM 556 C CA . ARG A 1 73 ? 9.607 -6.686 -7.814 1.00 95.38 73 ARG A CA 1
ATOM 557 C C . ARG A 1 73 ? 10.628 -5.569 -8.019 1.00 95.38 73 ARG A C 1
ATOM 559 O O . ARG A 1 73 ? 11.473 -5.694 -8.901 1.00 95.38 73 ARG A O 1
ATOM 566 N N . ASN A 1 74 ? 10.584 -4.493 -7.228 1.00 94.94 74 ASN A N 1
ATOM 567 C CA . ASN A 1 74 ? 11.585 -3.431 -7.329 1.00 94.94 74 ASN A CA 1
ATOM 568 C C . ASN A 1 74 ? 12.967 -3.963 -6.893 1.00 94.94 74 ASN A C 1
ATOM 570 O O . ASN A 1 74 ? 13.144 -4.276 -5.717 1.00 94.94 74 ASN A O 1
ATOM 574 N N . PRO A 1 75 ? 13.976 -4.027 -7.779 1.00 93.50 75 PRO A N 1
ATOM 575 C CA . PRO A 1 75 ? 15.270 -4.625 -7.445 1.00 93.50 75 PRO A CA 1
ATOM 576 C C . PRO A 1 75 ? 16.093 -3.810 -6.438 1.00 93.50 75 PRO A C 1
ATOM 578 O O . PRO A 1 75 ? 16.991 -4.357 -5.805 1.00 93.50 75 PRO A O 1
ATOM 581 N N . SER A 1 76 ? 15.811 -2.513 -6.287 1.00 90.06 76 SER A N 1
ATOM 582 C CA . SER A 1 76 ? 16.529 -1.632 -5.350 1.00 90.06 76 SER A CA 1
ATOM 583 C C . SER A 1 76 ? 16.027 -1.730 -3.906 1.00 90.06 76 SER A C 1
ATOM 585 O O . SER A 1 76 ? 16.696 -1.268 -2.985 1.00 90.06 76 SER A O 1
ATOM 587 N N . GLY A 1 77 ? 14.862 -2.343 -3.706 1.00 88.44 77 GLY A N 1
ATOM 588 C CA . GLY A 1 77 ? 14.187 -2.435 -2.420 1.00 88.44 77 GLY A CA 1
ATOM 589 C C . GLY A 1 77 ? 12.802 -3.034 -2.622 1.00 88.44 77 GLY A C 1
ATOM 590 O O . GLY A 1 77 ? 11.830 -2.273 -2.697 1.00 88.44 77 GLY A O 1
ATOM 591 N N . PRO A 1 78 ? 12.698 -4.364 -2.798 1.00 87.06 78 PRO A N 1
ATOM 592 C CA . PRO A 1 78 ? 11.408 -5.013 -2.955 1.00 87.06 78 PRO A CA 1
ATOM 593 C C . PRO A 1 78 ? 10.641 -4.887 -1.643 1.00 87.06 78 PRO A C 1
ATOM 595 O O . PRO A 1 78 ? 11.211 -5.039 -0.564 1.00 87.06 78 PRO A O 1
ATOM 598 N N . CYS A 1 79 ? 9.357 -4.570 -1.733 1.00 93.88 79 CYS A N 1
ATOM 599 C CA . CYS A 1 79 ? 8.490 -4.466 -0.567 1.00 93.88 79 CYS A CA 1
ATOM 600 C C . CYS A 1 79 ? 7.042 -4.741 -0.971 1.00 93.88 79 CYS A C 1
ATOM 602 O O . CYS A 1 79 ? 6.698 -4.793 -2.153 1.00 93.88 79 CYS A O 1
ATOM 604 N N . GLY A 1 80 ? 6.189 -4.930 0.026 1.00 93.44 80 GLY A N 1
ATOM 605 C CA . GLY A 1 80 ? 4.761 -5.147 -0.141 1.00 93.44 80 GLY A CA 1
ATOM 606 C C . GLY A 1 80 ? 4.341 -6.543 0.286 1.00 93.44 80 GLY A C 1
ATOM 607 O O . GLY A 1 80 ? 3.246 -6.684 0.811 1.00 93.44 80 GLY A O 1
ATOM 608 N N . SER A 1 81 ? 5.204 -7.557 0.178 1.00 95.38 81 SER A N 1
ATOM 609 C CA . SER A 1 81 ? 4.875 -8.917 0.627 1.00 95.38 81 SER A CA 1
ATOM 610 C C . SER A 1 81 ? 4.607 -8.987 2.129 1.00 95.38 81 SER A C 1
ATOM 612 O O . SER A 1 81 ? 3.672 -9.649 2.566 1.00 95.38 81 SER A O 1
ATOM 614 N N . GLU A 1 82 ? 5.381 -8.245 2.915 1.00 94.00 82 GLU A N 1
ATOM 615 C CA . GLU A 1 82 ? 5.225 -8.097 4.357 1.00 94.00 82 GLU A CA 1
ATOM 616 C C . GLU A 1 82 ? 3.910 -7.388 4.684 1.00 94.00 82 GLU A C 1
ATOM 618 O O . GLU A 1 82 ? 3.231 -7.754 5.634 1.00 94.00 82 GLU A O 1
ATOM 623 N N . ILE A 1 83 ? 3.508 -6.414 3.862 1.00 96.44 83 ILE A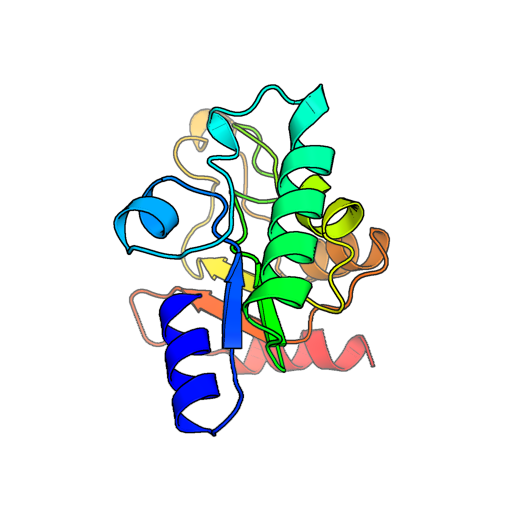 N 1
ATOM 624 C CA . ILE A 1 83 ? 2.229 -5.715 4.023 1.00 96.44 83 ILE A CA 1
ATOM 625 C C . ILE A 1 83 ? 1.064 -6.658 3.706 1.00 96.44 83 ILE A C 1
ATOM 627 O O . ILE A 1 83 ? 0.110 -6.721 4.477 1.00 96.44 83 ILE A O 1
ATOM 631 N N . LEU A 1 84 ? 1.148 -7.415 2.606 1.00 97.19 84 LEU A N 1
ATOM 632 C CA . LEU A 1 84 ? 0.103 -8.354 2.196 1.00 97.19 84 LEU A CA 1
ATOM 633 C C . LEU A 1 84 ? -0.100 -9.471 3.226 1.00 97.19 84 LEU A C 1
ATOM 635 O O . LEU A 1 84 ? -1.238 -9.796 3.557 1.00 97.19 84 LEU A O 1
ATOM 639 N N . LEU A 1 85 ? 0.996 -10.064 3.706 1.00 95.31 85 LEU A N 1
ATOM 640 C CA . LEU A 1 85 ? 0.958 -11.223 4.594 1.00 95.31 85 LEU A CA 1
ATOM 641 C C . LEU A 1 85 ? 0.776 -10.826 6.058 1.00 95.31 85 LEU A C 1
ATOM 643 O O . LEU A 1 85 ? -0.131 -11.328 6.711 1.00 95.31 85 LEU A O 1
ATOM 647 N N . SER A 1 86 ? 1.611 -9.925 6.577 1.00 95.00 86 SER A N 1
ATOM 648 C CA . SER A 1 86 ? 1.578 -9.553 7.997 1.00 95.00 86 SER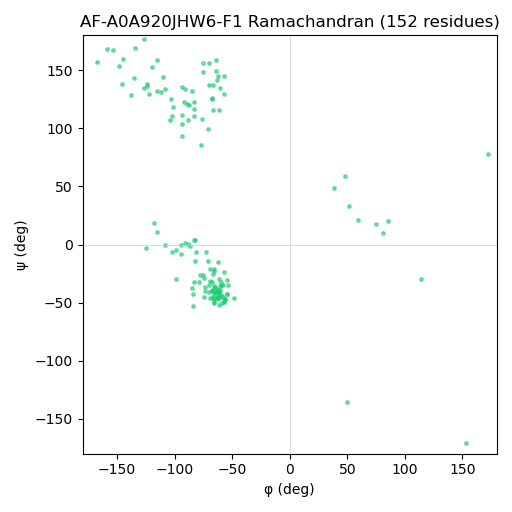 A CA 1
ATOM 649 C C . SER A 1 86 ? 0.445 -8.585 8.319 1.00 95.00 86 SER A C 1
ATOM 651 O O . SER A 1 86 ? -0.024 -8.554 9.450 1.00 95.00 86 SER A O 1
ATOM 653 N N . GLY A 1 87 ? -0.004 -7.800 7.335 1.00 95.62 87 GLY A N 1
ATOM 654 C CA . GLY A 1 87 ? -1.199 -6.972 7.474 1.00 95.62 87 GLY A CA 1
ATOM 655 C C . GLY A 1 87 ? -2.509 -7.729 7.258 1.00 95.62 87 GLY A C 1
ATOM 656 O O . GLY A 1 87 ? -3.563 -7.129 7.437 1.00 95.62 87 GLY A O 1
ATOM 657 N N . ASP A 1 88 ? -2.437 -8.997 6.837 1.00 95.56 88 ASP A N 1
ATOM 658 C CA . ASP A 1 88 ? -3.562 -9.847 6.431 1.00 95.56 88 ASP A CA 1
ATOM 659 C C . ASP A 1 88 ? -4.653 -9.099 5.647 1.00 95.56 88 ASP A C 1
ATOM 661 O O . ASP A 1 88 ? -5.840 -9.171 5.950 1.00 95.56 88 ASP A O 1
ATOM 665 N N . VAL A 1 89 ? -4.239 -8.337 4.631 1.00 96.44 89 VAL A N 1
ATOM 666 C CA . VAL A 1 89 ? -5.158 -7.456 3.895 1.00 96.44 89 VAL A CA 1
ATOM 667 C C . VAL A 1 89 ? -6.258 -8.252 3.197 1.00 96.44 89 VAL A C 1
ATOM 669 O O . VAL A 1 89 ? -5.999 -9.336 2.676 1.00 96.44 89 VAL A O 1
ATOM 672 N N . ASP A 1 90 ? -7.467 -7.703 3.115 1.00 97.06 90 ASP A N 1
ATOM 673 C CA . ASP A 1 90 ? -8.567 -8.358 2.396 1.00 97.06 90 ASP A CA 1
ATOM 674 C C . ASP A 1 90 ? -8.381 -8.286 0.872 1.00 97.06 90 ASP A C 1
ATOM 676 O O . ASP A 1 90 ? -8.651 -9.243 0.148 1.00 97.06 90 ASP A O 1
ATOM 680 N N . ALA A 1 91 ? -7.910 -7.139 0.376 1.00 96.56 91 ALA A N 1
ATOM 681 C CA . ALA A 1 91 ? -7.784 -6.854 -1.048 1.00 96.56 91 ALA A CA 1
ATOM 682 C C . ALA A 1 91 ? -6.769 -5.735 -1.331 1.00 96.56 91 ALA A C 1
ATOM 684 O O . ALA A 1 91 ? -6.341 -5.005 -0.435 1.00 96.56 91 ALA A O 1
ATOM 685 N N . VAL A 1 92 ? -6.405 -5.579 -2.605 1.00 97.56 92 VAL A N 1
ATOM 686 C CA . VAL A 1 92 ? -5.375 -4.650 -3.081 1.00 97.56 92 VAL A CA 1
ATOM 687 C C . VAL A 1 92 ? -5.931 -3.702 -4.141 1.00 97.56 92 VAL A C 1
ATOM 689 O O . VAL A 1 92 ? -6.607 -4.110 -5.086 1.00 97.56 92 VAL A O 1
ATOM 692 N N . VAL A 1 93 ? -5.577 -2.421 -4.021 1.00 96.44 93 VAL A N 1
ATOM 693 C CA . VAL A 1 93 ? -5.664 -1.448 -5.118 1.00 96.44 93 VAL A CA 1
ATOM 694 C C . VAL A 1 93 ? -4.261 -1.251 -5.686 1.00 96.44 93 VAL A C 1
ATOM 696 O O . VAL A 1 93 ? -3.391 -0.690 -5.021 1.00 96.44 93 VAL A O 1
ATOM 699 N N . LEU A 1 94 ? -4.034 -1.721 -6.911 1.00 95.69 94 LEU A N 1
ATOM 700 C CA . LEU A 1 94 ? -2.719 -1.711 -7.548 1.00 95.69 94 LEU A CA 1
ATOM 701 C C . LEU A 1 94 ? -2.439 -0.352 -8.200 1.00 95.69 94 LEU A C 1
ATOM 703 O O . LEU A 1 94 ? -3.121 0.048 -9.142 1.00 95.69 94 LEU A O 1
ATOM 707 N N . ALA A 1 95 ? -1.424 0.365 -7.720 1.00 94.38 95 ALA A N 1
ATOM 708 C CA . ALA A 1 95 ? -0.958 1.596 -8.353 1.00 94.38 95 ALA A CA 1
ATOM 709 C C . ALA A 1 95 ? 0.032 1.282 -9.484 1.00 94.38 95 ALA A C 1
ATOM 711 O O . ALA A 1 95 ? 0.976 0.523 -9.277 1.00 94.38 95 ALA A O 1
ATOM 712 N N . HIS A 1 96 ? -0.145 1.891 -10.659 1.00 93.19 96 HIS A N 1
ATOM 713 C CA . HIS A 1 96 ? 0.708 1.631 -11.821 1.00 93.19 96 HIS A CA 1
ATOM 714 C C . HIS A 1 96 ? 1.077 2.920 -12.578 1.00 93.19 96 HIS A C 1
ATOM 716 O O . HIS A 1 96 ? 0.183 3.706 -12.903 1.00 93.19 96 HIS A O 1
ATOM 722 N N . PRO A 1 97 ? 2.373 3.166 -12.857 1.00 93.25 97 PRO A N 1
ATOM 723 C CA . PRO A 1 97 ? 2.827 4.320 -13.631 1.00 93.25 97 PRO A CA 1
ATOM 724 C C . PRO A 1 97 ? 2.734 4.047 -15.140 1.00 93.25 97 PRO A C 1
ATOM 726 O O . PRO A 1 97 ? 3.509 3.262 -15.674 1.00 93.25 97 PRO A O 1
ATOM 729 N N . ALA A 1 98 ? 1.816 4.715 -15.834 1.00 89.50 98 ALA A N 1
ATOM 730 C CA . ALA A 1 98 ? 1.423 4.359 -17.198 1.00 89.50 98 ALA A CA 1
ATOM 731 C C . ALA A 1 98 ? 2.543 4.520 -18.240 1.00 89.50 98 ALA A C 1
ATOM 733 O O . ALA A 1 98 ? 2.657 3.725 -19.169 1.00 89.50 98 ALA A O 1
ATOM 734 N N . GLU A 1 99 ? 3.363 5.561 -18.104 1.00 89.38 99 GLU A N 1
ATOM 735 C CA . GLU A 1 99 ? 4.397 5.908 -19.085 1.00 89.38 99 GLU A CA 1
ATOM 736 C C . GLU A 1 99 ? 5.794 5.407 -18.698 1.00 89.38 99 GLU A C 1
ATOM 738 O O . GLU A 1 99 ? 6.757 5.579 -19.452 1.00 89.38 99 GLU A O 1
ATOM 743 N N . ARG A 1 100 ? 5.947 4.817 -17.508 1.00 92.19 100 ARG A N 1
ATOM 744 C CA . ARG A 1 100 ? 7.262 4.454 -16.979 1.00 92.19 100 ARG A CA 1
ATOM 745 C C . ARG A 1 100 ? 7.650 3.048 -17.427 1.00 92.19 100 ARG A C 1
ATOM 747 O O . ARG A 1 100 ? 6.999 2.074 -17.079 1.00 92.19 100 ARG A O 1
ATOM 754 N N . LYS A 1 101 ? 8.774 2.944 -18.141 1.00 94.62 101 LYS A N 1
ATOM 755 C CA . LYS A 1 101 ? 9.295 1.660 -18.634 1.00 94.62 101 LYS A CA 1
ATOM 756 C C . LYS A 1 101 ? 10.156 0.905 -17.618 1.00 94.62 101 LYS A C 1
ATOM 758 O O . LYS A 1 101 ? 10.107 -0.317 -17.581 1.00 94.62 101 LYS A O 1
ATOM 763 N N . TYR A 1 102 ? 10.962 1.607 -16.829 1.00 96.75 102 TYR A N 1
ATOM 764 C CA . TYR A 1 102 ? 11.926 1.007 -15.900 1.00 96.75 102 TYR A CA 1
ATOM 765 C C . TYR A 1 102 ? 11.618 1.415 -14.462 1.00 96.75 102 TYR A C 1
ATOM 767 O O . TYR A 1 102 ? 11.051 2.485 -14.233 1.00 96.75 102 TYR A O 1
ATOM 775 N N . PHE A 1 103 ? 11.996 0.588 -13.487 1.00 95.44 103 PHE A N 1
ATOM 776 C CA . PHE A 1 103 ? 12.013 1.023 -12.092 1.00 95.44 103 PHE A CA 1
ATOM 777 C C . PHE A 1 103 ? 12.910 2.261 -11.947 1.00 95.44 103 PHE A C 1
ATOM 779 O O . PHE A 1 103 ? 13.914 2.397 -12.647 1.00 95.44 103 PHE A O 1
ATOM 786 N N . ASP A 1 104 ? 12.519 3.169 -11.054 1.00 92.69 104 ASP A N 1
ATOM 787 C CA . ASP A 1 104 ? 13.208 4.447 -10.864 1.00 92.69 104 ASP A CA 1
ATOM 788 C C . ASP A 1 104 ? 14.689 4.219 -10.511 1.00 92.69 104 ASP A C 1
ATOM 790 O O . ASP A 1 104 ? 14.999 3.415 -9.630 1.00 92.69 104 ASP A O 1
ATOM 794 N N . ASN A 1 105 ? 15.600 4.895 -11.217 1.00 93.25 105 ASN A N 1
ATOM 795 C CA . ASN A 1 105 ? 17.058 4.747 -11.091 1.00 93.25 105 ASN A CA 1
ATOM 796 C C . ASN A 1 105 ? 17.611 3.330 -11.365 1.00 93.25 105 ASN A C 1
ATOM 798 O O . ASN A 1 105 ? 18.714 2.999 -10.923 1.00 93.25 105 ASN A O 1
ATOM 802 N N . CYS A 1 106 ? 16.866 2.481 -12.078 1.00 94.00 106 CYS A N 1
ATOM 803 C CA . CYS A 1 106 ? 17.268 1.110 -12.411 1.00 94.00 106 CYS A CA 1
ATOM 804 C C . CYS A 1 106 ? 17.410 0.868 -13.929 1.00 94.00 106 CYS A C 1
ATOM 806 O O . CYS A 1 106 ? 17.421 -0.280 -14.381 1.00 94.00 106 CYS A O 1
ATOM 808 N N . GLU A 1 107 ? 17.548 1.923 -14.735 1.00 95.19 107 GLU A N 1
ATOM 809 C CA . GLU A 1 107 ? 17.658 1.847 -16.198 1.00 95.19 107 GLU A CA 1
ATOM 810 C C . GLU A 1 107 ? 18.922 1.105 -16.640 1.00 95.19 107 GLU A C 1
ATOM 812 O O . GLU A 1 107 ? 18.875 0.282 -17.550 1.00 95.19 107 GLU A O 1
ATOM 817 N N . ALA A 1 108 ? 20.048 1.353 -15.962 1.00 94.44 108 ALA A N 1
ATOM 818 C CA . ALA A 1 108 ? 21.324 0.696 -16.253 1.00 94.44 108 ALA A CA 1
ATOM 819 C C . ALA A 1 108 ? 21.299 -0.817 -15.974 1.00 94.44 108 ALA A C 1
ATOM 821 O O . ALA A 1 108 ? 22.099 -1.558 -16.538 1.00 94.44 108 ALA A O 1
ATOM 822 N N . ALA A 1 109 ? 20.388 -1.266 -15.106 1.00 93.69 109 ALA A N 1
ATOM 823 C CA . ALA A 1 109 ? 20.158 -2.675 -14.803 1.00 93.69 109 ALA A CA 1
ATOM 824 C C . ALA A 1 109 ? 19.082 -3.306 -15.705 1.00 93.69 109 ALA A C 1
ATOM 826 O O . ALA A 1 109 ? 18.740 -4.468 -15.509 1.00 93.69 109 ALA A O 1
ATOM 827 N N . GLU A 1 110 ? 18.522 -2.541 -16.652 1.00 95.00 110 GLU A N 1
ATOM 828 C CA . GLU A 1 110 ? 17.407 -2.948 -17.513 1.00 95.00 110 GLU A CA 1
ATOM 829 C C . GLU A 1 110 ? 16.204 -3.501 -16.724 1.00 95.00 110 GLU A C 1
ATOM 831 O O . GLU A 1 110 ? 15.477 -4.376 -17.194 1.00 95.00 110 GLU A O 1
ATOM 836 N N . ALA A 1 111 ? 15.964 -2.974 -15.519 1.00 95.12 111 ALA A N 1
ATOM 837 C CA . ALA A 1 111 ? 14.869 -3.416 -14.665 1.00 95.12 111 ALA A CA 1
ATOM 838 C C . ALA A 1 111 ? 13.535 -2.843 -15.161 1.00 95.12 111 ALA A C 1
ATOM 840 O O . ALA A 1 111 ? 13.101 -1.769 -14.739 1.00 95.12 111 ALA A O 1
ATOM 841 N N . VAL A 1 112 ? 12.915 -3.539 -16.111 1.00 96.69 112 VAL A N 1
ATOM 842 C CA . VAL A 1 112 ? 11.631 -3.161 -16.713 1.00 96.69 112 VAL A CA 1
ATOM 843 C C . VAL A 1 112 ? 10.497 -3.347 -15.701 1.00 96.69 112 VAL A C 1
ATOM 845 O O . VAL A 1 112 ? 10.460 -4.350 -14.987 1.00 96.69 112 VAL A O 1
ATOM 848 N N . ILE A 1 113 ? 9.575 -2.383 -15.645 1.00 95.31 113 ILE A N 1
ATOM 849 C CA . ILE A 1 113 ? 8.343 -2.518 -14.863 1.00 95.31 113 ILE A CA 1
ATOM 850 C C . ILE A 1 113 ? 7.480 -3.599 -15.521 1.00 95.31 113 ILE A C 1
ATOM 852 O O . ILE A 1 113 ? 7.219 -3.493 -16.720 1.00 95.31 113 ILE A O 1
ATOM 856 N N . PRO A 1 114 ? 7.049 -4.626 -14.775 1.00 92.69 114 PRO A N 1
ATOM 857 C CA . PRO A 1 114 ? 6.232 -5.696 -15.330 1.00 92.69 114 PRO A CA 1
ATOM 858 C C . PRO A 1 114 ? 4.873 -5.214 -15.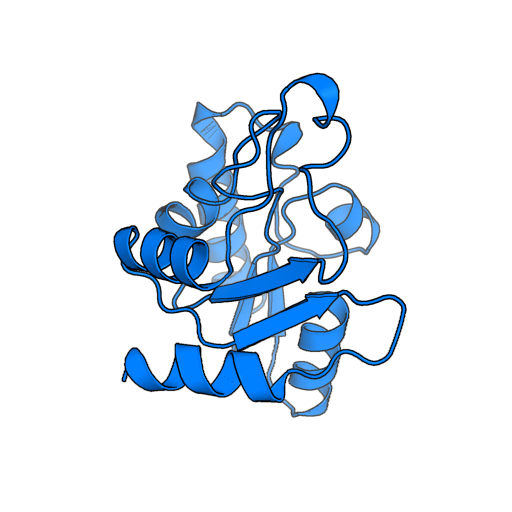829 1.00 92.69 114 PRO A C 1
ATOM 860 O O . PRO A 1 114 ? 4.347 -4.190 -15.379 1.00 92.69 114 PRO A O 1
ATOM 863 N N . ASP A 1 115 ? 4.281 -6.001 -16.723 1.00 90.75 115 ASP A N 1
ATOM 864 C CA . ASP A 1 115 ? 2.914 -5.767 -17.158 1.00 90.75 115 ASP A CA 1
ATOM 865 C C . ASP A 1 115 ? 1.941 -5.946 -15.985 1.00 90.75 115 ASP A C 1
ATOM 867 O O . ASP A 1 115 ? 2.140 -6.761 -15.083 1.00 90.75 115 ASP A O 1
ATOM 871 N N . LEU A 1 116 ? 0.834 -5.201 -16.019 1.00 91.25 116 LEU A N 1
ATOM 872 C CA . LEU A 1 116 ? -0.188 -5.235 -14.969 1.00 91.25 116 LEU A CA 1
ATOM 873 C C . LEU A 1 116 ? -0.713 -6.648 -14.678 1.00 91.25 116 LEU A C 1
ATOM 875 O O . LEU A 1 116 ? -1.026 -6.950 -13.531 1.00 91.25 116 LEU A O 1
ATOM 879 N N . GLN A 1 117 ? -0.819 -7.500 -15.701 1.00 90.69 117 GLN A N 1
ATOM 880 C CA . GLN A 1 117 ? -1.306 -8.869 -15.541 1.00 90.69 117 GLN A CA 1
ATOM 881 C C . GLN A 1 117 ? -0.364 -9.713 -14.675 1.00 90.69 117 GLN A C 1
ATOM 883 O O . GLN A 1 117 ? -0.843 -10.410 -13.783 1.00 90.69 117 GLN A O 1
ATOM 888 N N . ASP A 1 118 ? 0.949 -9.581 -14.877 1.00 93.31 118 ASP A N 1
ATOM 889 C CA . ASP A 1 118 ? 1.957 -10.290 -14.087 1.00 93.31 118 ASP A CA 1
ATOM 890 C C . ASP A 1 118 ? 1.910 -9.855 -12.617 1.00 93.31 118 ASP A C 1
ATOM 892 O O . ASP A 1 118 ? 2.025 -10.684 -11.717 1.00 93.31 118 ASP A O 1
ATOM 896 N N . GLU A 1 119 ? 1.718 -8.557 -12.353 1.00 94.75 119 GLU A N 1
ATOM 897 C CA . GLU A 1 119 ? 1.607 -8.041 -10.982 1.00 94.75 119 GLU A CA 1
ATOM 898 C C . GLU A 1 119 ? 0.330 -8.532 -10.290 1.00 94.75 119 GLU A C 1
ATOM 900 O O . GLU A 1 119 ? 0.369 -8.901 -9.117 1.00 94.75 119 GLU A O 1
ATOM 905 N N . ILE A 1 120 ? -0.798 -8.578 -11.007 1.00 95.06 120 ILE A N 1
ATOM 906 C CA . ILE A 1 120 ? -2.060 -9.106 -10.471 1.00 95.06 120 ILE A CA 1
ATOM 907 C C . ILE A 1 120 ? -1.926 -10.595 -10.144 1.00 95.06 120 ILE A C 1
ATOM 909 O O . ILE A 1 120 ? -2.324 -11.019 -9.061 1.00 95.06 120 ILE A O 1
ATOM 913 N N . GLU A 1 121 ? -1.342 -11.382 -11.049 1.00 95.56 121 GLU A N 1
ATOM 914 C CA . GLU A 1 121 ? -1.100 -12.807 -10.823 1.00 95.56 121 GLU A CA 1
ATOM 915 C C . GLU A 1 121 ? -0.139 -13.028 -9.647 1.00 95.56 121 GLU A C 1
ATOM 917 O O . GLU A 1 121 ? -0.374 -13.887 -8.796 1.00 95.56 121 GLU A O 1
ATOM 922 N N . LEU A 1 122 ? 0.920 -12.221 -9.539 1.00 96.62 122 LEU A N 1
ATOM 923 C CA . LEU A 1 122 ? 1.847 -12.283 -8.414 1.00 96.62 122 LEU A CA 1
ATOM 924 C C . LEU A 1 122 ? 1.152 -11.979 -7.081 1.00 96.62 122 LEU A C 1
ATOM 926 O O . LEU A 1 122 ? 1.343 -12.722 -6.123 1.00 96.62 122 LEU A O 1
ATOM 930 N N . ILE A 1 123 ? 0.325 -10.934 -7.012 1.00 97.12 123 ILE A N 1
ATOM 931 C CA . ILE A 1 123 ? -0.476 -10.626 -5.816 1.00 97.12 123 ILE A CA 1
ATOM 932 C C . ILE A 1 123 ? -1.433 -11.789 -5.497 1.00 97.12 123 ILE A C 1
ATOM 934 O O . ILE A 1 123 ? -1.562 -12.180 -4.335 1.00 97.12 123 ILE A O 1
ATOM 938 N N . GLY A 1 124 ? -2.020 -12.410 -6.524 1.00 96.44 124 GLY A N 1
ATOM 939 C CA . GLY A 1 124 ? -2.850 -13.608 -6.397 1.00 96.44 124 GLY A CA 1
ATOM 940 C C . GLY A 1 124 ? -2.114 -14.806 -5.785 1.00 96.44 124 GLY A C 1
ATOM 941 O O . GLY A 1 124 ? -2.699 -15.540 -4.989 1.00 96.44 124 GLY A O 1
ATOM 942 N N . HIS A 1 125 ? -0.815 -14.974 -6.054 1.00 96.56 125 HIS A N 1
ATOM 943 C CA . HIS A 1 125 ? 0.008 -16.006 -5.408 1.00 96.56 125 HIS A CA 1
ATOM 944 C C . HIS A 1 125 ? 0.202 -15.783 -3.897 1.00 96.56 125 HIS A C 1
ATOM 946 O O . HIS A 1 125 ? 0.454 -16.747 -3.173 1.00 96.56 125 HIS A O 1
ATOM 952 N N . TYR A 1 126 ? 0.029 -14.553 -3.399 1.00 96.56 126 TYR A N 1
ATOM 953 C CA . TYR A 1 126 ? -0.062 -14.257 -1.961 1.00 96.56 126 TYR A CA 1
ATOM 954 C C . TYR A 1 126 ? -1.476 -14.479 -1.390 1.00 96.56 126 TYR A C 1
ATOM 956 O O . TYR A 1 126 ? -1.718 -14.206 -0.216 1.00 96.56 126 TYR A O 1
ATOM 964 N N . GLY A 1 127 ? -2.416 -14.970 -2.204 1.00 95.94 127 GLY A N 1
ATOM 965 C CA . GLY A 1 127 ? -3.804 -15.216 -1.818 1.00 95.94 127 GLY A CA 1
ATOM 966 C C . GLY A 1 127 ? -4.648 -13.948 -1.699 1.00 95.94 127 GLY A C 1
ATOM 967 O O . GLY A 1 127 ? -5.685 -13.985 -1.041 1.00 95.94 127 GLY A O 1
ATOM 968 N N . LYS A 1 128 ? -4.201 -12.827 -2.283 1.00 96.25 128 LYS A N 1
ATOM 969 C CA . LYS A 1 128 ? -4.877 -11.526 -2.194 1.00 96.25 128 LYS A CA 1
ATOM 970 C C . LYS A 1 128 ? -5.484 -11.137 -3.543 1.00 96.25 128 LYS A C 1
ATOM 972 O O . LYS A 1 128 ? -4.910 -11.407 -4.594 1.00 96.25 128 LYS A O 1
ATOM 977 N N . GLU A 1 129 ? -6.646 -10.493 -3.512 1.00 95.25 129 GLU A N 1
ATOM 978 C CA . GLU A 1 129 ? -7.376 -10.070 -4.711 1.00 95.25 129 GLU A CA 1
ATOM 979 C C . GLU A 1 129 ? -7.028 -8.625 -5.091 1.00 95.25 129 GLU A C 1
ATOM 981 O O . GLU A 1 129 ? -7.021 -7.739 -4.235 1.00 95.25 129 GLU A O 1
ATOM 986 N N . VAL A 1 130 ? -6.789 -8.352 -6.378 1.00 95.56 130 VAL A N 1
ATOM 987 C CA . VAL A 1 130 ? -6.703 -6.975 -6.887 1.00 95.56 130 VAL A CA 1
ATOM 988 C C . VAL A 1 130 ? -8.099 -6.501 -7.297 1.00 95.56 130 VAL A C 1
ATOM 990 O O . VAL A 1 130 ? -8.618 -6.897 -8.339 1.00 95.56 130 VAL A O 1
ATOM 993 N N . ILE A 1 131 ? -8.687 -5.609 -6.498 1.00 94.75 131 ILE A N 1
ATOM 994 C CA . ILE A 1 131 ? -10.061 -5.097 -6.687 1.00 94.75 131 ILE A CA 1
ATOM 995 C C . ILE A 1 131 ? -10.118 -3.787 -7.480 1.00 94.75 131 ILE A C 1
ATOM 997 O O . ILE A 1 131 ? -11.190 -3.295 -7.833 1.00 94.75 131 ILE A O 1
ATOM 1001 N N . GLY A 1 132 ? -8.963 -3.187 -7.760 1.00 92.69 132 GLY A N 1
ATOM 1002 C CA . GLY A 1 132 ? -8.879 -1.948 -8.516 1.00 92.69 132 GLY A CA 1
ATOM 1003 C C . GLY A 1 132 ? -7.462 -1.628 -8.961 1.00 92.69 132 GLY A C 1
ATOM 1004 O O . GLY A 1 132 ? -6.489 -2.069 -8.354 1.00 92.69 132 GLY A O 1
ATOM 1005 N N . ILE A 1 133 ? -7.356 -0.824 -10.018 1.00 93.00 133 ILE A N 1
ATOM 1006 C CA . ILE A 1 133 ? -6.085 -0.298 -10.516 1.00 93.00 133 ILE A CA 1
ATOM 1007 C C . ILE A 1 133 ? -6.151 1.226 -10.510 1.00 93.00 133 ILE A C 1
ATOM 1009 O O . ILE A 1 133 ? -7.080 1.819 -11.062 1.00 93.00 133 ILE A O 1
ATOM 1013 N N . ALA A 1 134 ? -5.144 1.857 -9.920 1.00 92.81 134 ALA A N 1
ATOM 1014 C CA . ALA A 1 134 ? -4.940 3.293 -9.969 1.00 92.81 134 ALA A CA 1
ATOM 1015 C C . ALA A 1 134 ? -3.804 3.617 -10.941 1.00 92.81 134 ALA A C 1
ATOM 1017 O O . ALA A 1 134 ? -2.627 3.399 -10.649 1.00 92.81 134 ALA A O 1
ATOM 1018 N N . ILE A 1 135 ? -4.164 4.154 -12.102 1.00 91.94 135 ILE A N 1
ATOM 1019 C CA . ILE A 1 135 ? -3.196 4.564 -13.115 1.00 91.94 135 ILE A CA 1
ATOM 1020 C C . ILE A 1 135 ? -2.678 5.963 -12.786 1.00 91.94 135 ILE A C 1
ATOM 1022 O O . ILE A 1 135 ? -3.453 6.913 -12.678 1.00 91.94 135 ILE A O 1
ATOM 1026 N N . ASN A 1 136 ? -1.362 6.085 -12.634 1.00 91.56 136 ASN A N 1
ATOM 1027 C CA . ASN A 1 136 ? -0.672 7.364 -12.589 1.00 91.56 136 ASN A CA 1
ATOM 1028 C C . ASN A 1 136 ? -0.195 7.700 -14.002 1.00 91.56 136 ASN A C 1
ATOM 1030 O O . ASN A 1 136 ? 0.684 7.012 -14.518 1.00 91.56 136 ASN A O 1
ATOM 1034 N N . ALA A 1 137 ? -0.794 8.727 -14.597 1.00 90.81 137 ALA A N 1
ATOM 1035 C CA . ALA A 1 137 ? -0.465 9.216 -15.925 1.00 90.81 137 ALA A CA 1
ATOM 1036 C C . ALA A 1 137 ? -0.377 10.747 -15.917 1.00 90.81 137 ALA A C 1
ATOM 1038 O O . ALA A 1 137 ? -1.139 11.431 -15.230 1.00 90.81 137 ALA A O 1
ATOM 1039 N N . SER A 1 138 ? 0.568 11.269 -16.688 1.00 87.62 138 SER A N 1
ATOM 1040 C CA . SER A 1 138 ? 0.770 12.696 -16.951 1.00 87.62 138 SER A CA 1
ATOM 1041 C C . SER A 1 138 ? -0.258 13.268 -17.931 1.00 87.62 138 SER A C 1
ATOM 1043 O O . SER A 1 138 ? -0.587 14.453 -17.866 1.00 87.62 138 SER A O 1
ATOM 1045 N N . GLU A 1 139 ? -0.807 12.413 -18.793 1.00 86.88 139 GLU A N 1
ATOM 1046 C CA . GLU A 1 139 ? -1.833 12.743 -19.778 1.00 86.88 139 GLU A CA 1
ATOM 1047 C C . GLU A 1 139 ? -3.051 11.815 -19.651 1.00 86.88 139 GLU A C 1
ATOM 1049 O O . GLU A 1 139 ? -3.090 10.889 -18.839 1.00 86.88 139 GLU A O 1
ATOM 1054 N N . SER A 1 140 ? -4.084 12.066 -20.461 1.00 85.19 140 SER A N 1
ATOM 1055 C CA . SER A 1 140 ? -5.249 11.182 -20.523 1.00 85.19 140 SER A CA 1
ATOM 1056 C C . SER A 1 140 ? -4.830 9.790 -20.996 1.00 85.19 140 SER A C 1
ATOM 1058 O O . SER A 1 140 ? -4.439 9.614 -22.148 1.00 85.19 140 SER A O 1
ATOM 1060 N N . PHE A 1 141 ? -4.982 8.790 -20.131 1.00 83.12 141 PHE A N 1
ATOM 1061 C CA . PHE A 1 141 ? -4.652 7.402 -20.431 1.00 83.12 141 PHE A CA 1
ATOM 1062 C C . PHE A 1 141 ? -5.919 6.582 -20.705 1.00 83.12 141 PHE A C 1
ATOM 1064 O O . PHE A 1 141 ? -6.836 6.542 -19.880 1.00 83.12 141 PHE A O 1
ATOM 1071 N N . ASP A 1 142 ? -5.982 5.917 -21.863 1.00 83.38 142 ASP A N 1
ATOM 1072 C CA . ASP A 1 142 ? -7.106 5.040 -22.195 1.00 83.38 142 ASP A CA 1
ATOM 1073 C C . ASP A 1 142 ? -7.001 3.708 -21.442 1.00 83.38 142 ASP A C 1
ATOM 1075 O O . ASP A 1 142 ? -6.189 2.836 -21.747 1.00 83.38 142 ASP A O 1
ATOM 1079 N N . THR A 1 143 ? -7.875 3.534 -20.456 1.00 79.62 143 THR A N 1
ATOM 1080 C CA . THR A 1 143 ? -7.955 2.321 -19.633 1.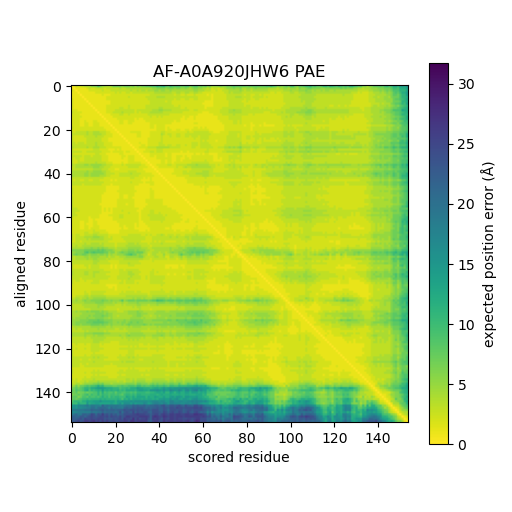00 79.62 143 THR A CA 1
ATOM 1081 C C . THR A 1 143 ? -8.879 1.249 -20.221 1.00 79.62 143 THR A C 1
ATOM 1083 O O . THR A 1 143 ? -9.024 0.173 -19.635 1.00 79.62 143 THR A O 1
ATOM 1086 N N . SER A 1 144 ? -9.505 1.491 -21.380 1.00 78.38 144 SER A N 1
ATOM 1087 C CA . SER A 1 144 ? -10.441 0.547 -22.005 1.00 78.38 144 SER A CA 1
ATOM 1088 C C . SER A 1 144 ? -9.786 -0.802 -22.336 1.00 78.38 144 SER A C 1
ATOM 1090 O O . SER A 1 144 ? -10.408 -1.852 -22.155 1.00 78.38 144 SER A O 1
ATOM 1092 N N . GLY A 1 145 ? -8.508 -0.785 -22.734 1.00 71.19 145 GLY A N 1
ATOM 1093 C CA . GLY A 1 145 ? -7.700 -1.983 -22.973 1.00 71.19 145 GLY A CA 1
ATOM 1094 C C . GLY A 1 145 ? -7.388 -2.777 -21.700 1.00 71.19 145 GLY A C 1
ATOM 1095 O O . GLY A 1 145 ? -7.361 -4.004 -21.742 1.00 71.19 145 GLY A O 1
ATOM 1096 N N . LEU A 1 146 ? -7.243 -2.101 -20.555 1.00 70.19 146 LEU A N 1
ATOM 1097 C CA . LEU A 1 146 ? -6.940 -2.737 -19.266 1.00 70.19 146 LEU A CA 1
ATOM 1098 C C . LEU A 1 146 ? -8.147 -3.483 -18.687 1.00 70.19 146 LEU A C 1
ATOM 1100 O O . LEU A 1 146 ? -7.998 -4.574 -18.137 1.00 70.19 146 LEU A O 1
ATOM 1104 N N . LYS A 1 147 ? -9.360 -2.942 -18.870 1.00 61.53 147 LYS A N 1
ATOM 1105 C CA . LYS A 1 147 ? -10.602 -3.603 -18.428 1.00 61.53 147 LYS A CA 1
ATOM 1106 C C . LYS A 1 147 ? -10.792 -4.986 -19.048 1.00 61.53 147 LYS A C 1
ATOM 1108 O O . LYS A 1 147 ? -11.321 -5.871 -18.385 1.00 61.53 147 LYS A O 1
ATOM 1113 N N . LYS A 1 148 ? -10.366 -5.187 -20.301 1.00 56.75 148 LYS A N 1
ATOM 1114 C CA . LYS A 1 148 ? -10.497 -6.486 -20.979 1.00 56.75 148 LYS A CA 1
ATOM 1115 C C . LYS A 1 148 ? -9.644 -7.576 -20.334 1.00 56.75 148 LYS A C 1
ATOM 1117 O O . LYS A 1 148 ? -10.112 -8.702 -20.281 1.00 56.75 148 LYS A O 1
ATOM 1122 N N . ASN A 1 149 ? -8.457 -7.248 -19.825 1.00 51.84 149 ASN A N 1
ATOM 1123 C CA . ASN A 1 149 ? -7.566 -8.228 -19.195 1.00 51.84 149 ASN A CA 1
ATOM 1124 C C . ASN A 1 149 ? -7.992 -8.560 -17.755 1.00 51.84 149 ASN A C 1
ATOM 1126 O O . ASN A 1 149 ? -7.865 -9.703 -17.336 1.00 51.84 149 ASN A O 1
ATOM 1130 N N . LEU A 1 150 ? -8.577 -7.598 -17.032 1.00 56.31 150 LEU A N 1
ATOM 1131 C CA . LEU A 1 150 ? -9.138 -7.818 -15.691 1.00 56.31 150 LEU A CA 1
ATOM 1132 C C . LEU A 1 150 ? -10.401 -8.697 -15.693 1.00 56.31 150 LEU A C 1
ATOM 1134 O O . LEU A 1 150 ? -10.634 -9.436 -14.744 1.00 56.31 150 LEU A O 1
ATOM 1138 N N . LEU A 1 151 ? -11.210 -8.637 -16.757 1.00 49.12 151 LEU A N 1
ATOM 1139 C CA . LEU A 1 151 ? -12.445 -9.423 -16.888 1.00 49.12 151 LEU A CA 1
ATOM 1140 C C . LEU A 1 151 ? -12.213 -10.925 -17.121 1.00 49.12 151 LEU A C 1
ATOM 1142 O O . LEU A 1 151 ? -13.161 -11.683 -16.996 1.00 49.12 151 LEU A O 1
ATOM 1146 N N . TYR A 1 152 ? -10.997 -11.366 -17.462 1.00 46.25 152 TYR A N 1
ATOM 1147 C CA . TYR A 1 152 ? -10.678 -12.798 -17.601 1.00 46.25 152 TYR A CA 1
ATOM 1148 C C . TYR A 1 152 ? -10.253 -13.465 -16.285 1.00 46.25 152 TYR A C 1
ATOM 1150 O O . TYR A 1 152 ? -9.977 -14.663 -16.277 1.00 46.25 152 TYR A O 1
ATOM 1158 N N . LEU A 1 153 ? -10.190 -12.706 -15.189 1.00 48.00 153 LEU A N 1
ATOM 1159 C CA . LEU A 1 153 ? -9.877 -13.219 -13.854 1.00 48.00 153 LEU A CA 1
ATOM 1160 C C . LEU A 1 153 ? -11.139 -13.546 -13.027 1.00 48.00 153 LEU A C 1
ATOM 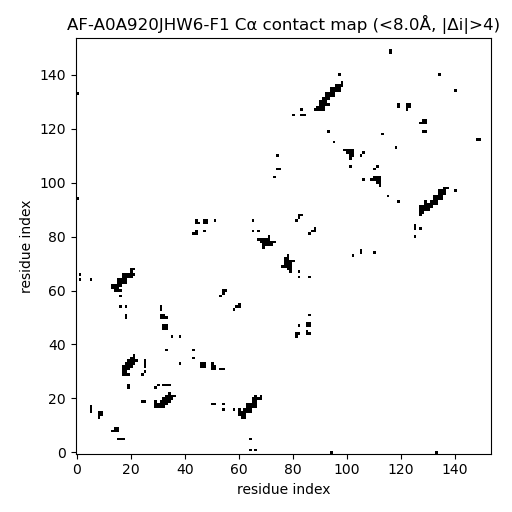1162 O O . LEU A 1 153 ? -10.997 -14.044 -11.913 1.00 48.00 153 LEU A O 1
ATOM 1166 N N . TYR A 1 154 ? -12.342 -13.325 -13.587 1.00 41.16 154 TYR A N 1
ATOM 1167 C CA . TYR A 1 154 ? -13.647 -13.663 -12.995 1.00 41.16 154 TYR A CA 1
ATOM 1168 C C . TYR A 1 154 ? -14.572 -14.368 -13.989 1.00 41.16 154 TYR A C 1
ATOM 1170 O O . TYR A 1 154 ? -14.760 -13.836 -15.106 1.00 41.16 154 TYR A O 1
#

Solvent-accessible surface area (backbone atoms only — not comparable to full-atom values): 9218 Å² total; per-residue (Å²): 108,69,68,59,52,50,50,53,39,43,77,70,70,41,48,62,46,52,35,27,39,39,66,65,40,50,75,71,63,52,89,30,48,46,48,50,96,80,45,61,73,93,46,44,46,59,49,48,36,49,24,52,53,50,40,48,73,74,65,58,50,82,42,77,46,70,51,82,47,86,36,72,78,38,88,92,56,54,29,42,62,59,52,51,62,45,55,61,51,83,61,39,72,48,74,43,61,72,84,57,59,44,43,88,97,27,62,95,74,66,38,60,55,75,58,70,66,61,53,49,52,54,42,40,75,74,74,32,47,74,80,42,76,47,76,48,60,99,60,94,73,83,57,73,71,56,54,61,64,59,56,75,79,107

Mean predicted aligned error: 4.22 Å

Foldseek 3Di:
DLVVVCVVCVVVVFFEAEAEQDPVCVVVPGDFYYHPVPDDPVCNLVSLLVSLVCCCVPVVGNYYHYDWDDDCQQPVDHGDLSCCQSVVDQADAAEDEPPDQADPPCVVVVHGDDDPLVRQVVSVVSVHHHPHYHYDYPDDDDCVVVVVSVVVVD

Nearest PDB structures (foldseek):
  2g0t-assembly1_A  TM=8.091E-01  e=4.161E-07  Thermotoga maritima
  2g0t-assembly1_B  TM=8.068E-01  e=7.526E-07  Thermotoga maritima
  1vcm-assembly1_A  TM=5.617E-01  e=2.320E-02  Thermus thermophilus
  5x7j-assembly1_A  TM=2.922E-01  e=1.205E+00  Thermus thermophilus HB8
  3h5l-assembly1_A  TM=2.472E-01  e=1.129E+00  Ruegeria pomeroyi

Radius of gyration: 16.15 Å; Cα contacts (8 Å, |Δi|>4): 204; chains: 1; bounding box: 41×30×42 Å